Protein AF-A0A2U1M1W6-F1 (afdb_monomer)

pLDDT: mean 77.55, std 16.96, range [39.06, 95.88]

Radius of gyration: 33.34 Å; Cα contacts (8 Å, |Δi|>4): 14; chains: 1; bounding box: 77×74×39 Å

InterPro domains:
  IPR040398 CCR4-NOT transcription complex subunit 1 [PTHR13162] (36-93)

Solvent-accessible surface area (backbone atoms only — not comparable to full-atom values): 6660 Å² total; per-residue (Å²): 140,81,91,77,86,83,79,63,70,63,60,57,52,55,63,71,65,54,76,80,76,74,72,72,71,69,77,84,70,69,71,75,78,73,69,62,89,73,41,75,66,76,79,53,81,76,89,78,88,72,65,60,67,59,55,31,50,75,67,74,41,43,69,61,54,53,50,42,71,74,66,62,68,80,93,60,64,58,68,64,54,50,51,60,74,66,58,66,54,76,71,55,29,65,73,69,75,104

Structure (mmCIF, N/CA/C/O backbone):
data_AF-A0A2U1M1W6-F1
#
_entry.id   AF-A0A2U1M1W6-F1
#
loop_
_atom_site.group_PDB
_atom_site.id
_atom_site.type_symbol
_atom_site.label_atom_id
_atom_site.label_alt_id
_atom_site.label_comp_id
_atom_site.label_asym_id
_atom_site.label_entity_id
_atom_site.label_seq_id
_atom_site.pdbx_PDB_ins_code
_atom_site.Cartn_x
_atom_site.Cartn_y
_atom_site.Cartn_z
_atom_site.occupancy
_atom_site.B_iso_or_equiv
_atom_site.auth_seq_id
_atom_site.auth_comp_id
_atom_site.auth_asym_id
_atom_site.auth_atom_id
_atom_site.pdbx_PDB_model_num
ATOM 1 N N . MET A 1 1 ? 58.817 -59.683 17.625 1.00 40.78 1 MET A N 1
ATOM 2 C CA . MET A 1 1 ? 59.333 -59.598 16.237 1.00 40.78 1 MET A CA 1
ATOM 3 C C . MET A 1 1 ? 58.253 -60.165 15.328 1.00 40.78 1 MET A C 1
ATOM 5 O O . MET A 1 1 ? 57.833 -61.272 15.591 1.00 40.78 1 MET A O 1
ATOM 9 N N . GLY A 1 2 ? 57.685 -59.541 14.309 1.00 51.47 2 GLY A N 1
ATOM 10 C CA . GLY A 1 2 ? 57.800 -58.225 13.700 1.00 51.47 2 GLY A CA 1
ATOM 11 C C . GLY A 1 2 ? 56.876 -58.289 12.479 1.00 51.47 2 GLY A C 1
ATOM 12 O O . GLY A 1 2 ? 57.202 -58.979 11.518 1.00 51.47 2 GLY A O 1
ATOM 13 N N . VAL A 1 3 ? 55.705 -57.651 12.531 1.00 46.91 3 VAL A N 1
ATOM 14 C CA . VAL A 1 3 ? 54.780 -57.598 11.388 1.00 46.91 3 VAL A CA 1
ATOM 15 C C . VAL A 1 3 ? 55.155 -56.392 10.534 1.00 46.91 3 VAL A C 1
ATOM 17 O O . VAL A 1 3 ? 54.888 -55.246 10.882 1.00 46.91 3 VAL A O 1
ATOM 20 N N . ARG A 1 4 ? 55.885 -56.655 9.446 1.00 51.84 4 ARG A N 1
ATOM 21 C CA . ARG A 1 4 ? 56.317 -55.637 8.487 1.00 51.84 4 ARG A CA 1
ATOM 22 C C . ARG A 1 4 ? 55.190 -55.317 7.502 1.00 51.84 4 ARG A C 1
ATOM 24 O O . ARG A 1 4 ? 54.627 -56.208 6.877 1.00 51.84 4 ARG A O 1
ATOM 31 N N . LEU A 1 5 ? 54.917 -54.015 7.416 1.00 57.84 5 LEU A N 1
ATOM 32 C CA . LEU A 1 5 ? 54.264 -53.234 6.363 1.00 57.84 5 LEU A CA 1
ATOM 33 C C . LEU A 1 5 ? 53.999 -53.969 5.037 1.00 57.84 5 LEU A C 1
ATOM 35 O O . LEU A 1 5 ? 54.928 -54.231 4.278 1.00 57.84 5 LEU A O 1
ATOM 39 N N . VAL A 1 6 ? 52.721 -54.133 4.681 1.00 56.44 6 VAL A N 1
ATOM 40 C CA . VAL A 1 6 ? 52.308 -54.328 3.273 1.00 56.44 6 VAL A CA 1
ATOM 41 C C . VAL A 1 6 ? 50.965 -53.670 2.918 1.00 56.44 6 VAL A C 1
ATOM 43 O O . VAL A 1 6 ? 50.360 -54.000 1.905 1.00 56.44 6 VAL A O 1
ATOM 46 N N . LYS A 1 7 ? 50.479 -52.701 3.708 1.00 56.38 7 LYS A N 1
ATOM 47 C CA . LYS A 1 7 ? 49.130 -52.124 3.512 1.00 56.38 7 LYS A CA 1
ATOM 48 C C . LYS A 1 7 ? 49.090 -50.622 3.201 1.00 56.38 7 LYS A C 1
ATOM 50 O O . LYS A 1 7 ? 48.047 -50.010 3.368 1.00 56.38 7 LYS A O 1
ATOM 55 N N . GLN A 1 8 ? 50.191 -50.023 2.739 1.00 54.12 8 GLN A N 1
ATOM 56 C CA . GLN A 1 8 ? 50.196 -48.598 2.359 1.00 54.12 8 GLN A CA 1
ATOM 57 C C . GLN A 1 8 ? 50.287 -48.350 0.845 1.00 54.12 8 GLN A C 1
ATOM 59 O O . GLN A 1 8 ? 49.906 -47.284 0.377 1.00 54.12 8 GLN A O 1
ATOM 64 N N . ARG A 1 9 ? 50.727 -49.338 0.051 1.00 55.12 9 ARG A N 1
ATOM 65 C CA . ARG A 1 9 ? 50.914 -49.155 -1.398 1.00 55.12 9 ARG A CA 1
ATOM 66 C C . ARG A 1 9 ? 49.589 -49.057 -2.165 1.00 55.12 9 ARG A C 1
ATOM 68 O O . ARG A 1 9 ? 49.489 -48.269 -3.091 1.00 55.12 9 ARG A O 1
ATOM 75 N N . THR A 1 10 ? 48.559 -49.790 -1.746 1.00 60.44 10 THR A N 1
ATOM 76 C CA . THR A 1 10 ? 47.249 -49.778 -2.421 1.00 60.44 10 THR A CA 1
ATOM 77 C C . THR A 1 10 ? 46.429 -48.527 -2.097 1.00 60.44 10 THR A C 1
ATOM 79 O O . THR A 1 10 ? 45.704 -48.042 -2.951 1.00 60.44 10 THR A O 1
ATOM 82 N N . PHE A 1 11 ? 46.559 -47.961 -0.891 1.00 60.62 11 PHE A N 1
ATOM 83 C CA . PHE A 1 11 ? 45.791 -46.767 -0.507 1.00 60.62 11 PHE A CA 1
ATOM 84 C C . PHE A 1 11 ? 46.197 -45.526 -1.314 1.00 60.62 11 PHE A C 1
ATOM 86 O O . PHE A 1 11 ? 45.332 -44.751 -1.706 1.00 60.62 11 PHE A O 1
ATOM 93 N N . GLN A 1 12 ? 47.490 -45.365 -1.614 1.00 56.78 12 GLN A N 1
ATOM 94 C CA . GLN A 1 12 ? 47.962 -44.242 -2.427 1.00 56.78 12 GLN A CA 1
ATOM 95 C C . GLN A 1 12 ? 47.585 -44.390 -3.912 1.00 56.78 12 GLN A C 1
ATOM 97 O O . GLN A 1 12 ? 47.296 -43.394 -4.567 1.00 56.78 12 GLN A O 1
ATOM 102 N N . GLU A 1 13 ? 47.520 -45.624 -4.425 1.00 66.31 13 GLU A N 1
ATOM 103 C CA . GLU A 1 13 ? 47.006 -45.921 -5.772 1.00 66.31 13 GLU A CA 1
ATOM 104 C C . GLU A 1 13 ? 45.514 -45.584 -5.912 1.00 66.31 13 GLU A C 1
ATOM 106 O O . GLU A 1 13 ? 45.104 -45.032 -6.928 1.00 66.31 13 GLU A O 1
ATOM 111 N N . VAL A 1 14 ? 44.706 -45.837 -4.875 1.00 65.69 14 VAL A N 1
ATOM 112 C CA . VAL A 1 14 ? 43.272 -45.493 -4.871 1.00 65.69 14 VAL A CA 1
ATOM 113 C C . VAL A 1 14 ? 43.056 -43.977 -4.894 1.00 65.69 14 VAL A C 1
ATOM 115 O O . VAL A 1 14 ? 42.155 -43.508 -5.582 1.00 65.69 14 VAL A O 1
ATOM 118 N N . ILE A 1 15 ? 43.902 -43.199 -4.209 1.00 64.94 15 ILE A N 1
ATOM 119 C CA . ILE A 1 15 ? 43.843 -41.727 -4.259 1.00 64.94 15 ILE A CA 1
ATOM 120 C C . ILE A 1 15 ? 44.196 -41.208 -5.663 1.00 64.94 15 ILE A C 1
ATOM 122 O O . ILE A 1 15 ? 43.574 -40.259 -6.131 1.00 64.94 15 ILE A O 1
ATOM 126 N N . ASN A 1 16 ? 45.134 -41.853 -6.363 1.00 61.78 16 ASN A N 1
ATOM 127 C CA . ASN A 1 16 ? 45.532 -41.472 -7.725 1.00 61.78 16 ASN A CA 1
ATOM 128 C C . ASN A 1 16 ? 44.496 -41.843 -8.802 1.00 61.78 16 ASN A C 1
ATOM 130 O O . ASN A 1 16 ? 44.586 -41.346 -9.922 1.00 61.78 16 ASN A O 1
ATOM 134 N N . LEU A 1 17 ? 43.533 -42.713 -8.479 1.00 59.50 17 LEU A N 1
ATOM 135 C CA . LEU A 1 17 ? 42.429 -43.094 -9.364 1.00 59.50 17 LEU A CA 1
ATOM 136 C C . LEU A 1 17 ? 41.180 -42.230 -9.182 1.00 59.50 17 LEU A C 1
ATOM 138 O O . LEU A 1 17 ? 40.211 -42.447 -9.903 1.00 59.50 17 LEU A O 1
ATOM 142 N N . ILE A 1 18 ? 41.181 -41.262 -8.258 1.00 61.06 18 ILE A N 1
ATOM 143 C CA . ILE A 1 18 ? 40.125 -40.250 -8.205 1.00 61.06 18 ILE A CA 1
ATOM 144 C C . ILE A 1 18 ? 40.366 -39.328 -9.404 1.00 61.06 18 ILE A C 1
ATOM 146 O O . ILE A 1 18 ? 41.364 -38.600 -9.406 1.00 61.06 18 ILE A O 1
ATOM 150 N N . PRO A 1 19 ? 39.506 -39.350 -10.440 1.00 52.78 19 PRO A N 1
ATOM 151 C CA . PRO A 1 19 ? 39.604 -38.384 -11.514 1.00 52.78 19 PRO A CA 1
ATOM 152 C C . PRO A 1 19 ? 39.455 -37.018 -10.856 1.00 52.78 19 PRO A C 1
ATOM 154 O O . PRO A 1 19 ? 38.452 -36.741 -10.200 1.00 52.78 19 PRO A O 1
ATOM 157 N N . SER A 1 20 ? 40.482 -36.179 -10.970 1.00 46.56 20 SER A N 1
ATOM 158 C CA . SER A 1 20 ? 40.332 -34.765 -10.675 1.00 46.56 20 SER A CA 1
ATOM 159 C C . SER A 1 20 ? 39.411 -34.239 -11.764 1.00 46.56 20 SER A C 1
ATOM 161 O O . SER A 1 20 ? 39.869 -33.857 -12.841 1.00 46.56 20 SER A O 1
ATOM 163 N N . GLU A 1 21 ? 38.104 -34.320 -11.515 1.00 52.88 21 GLU A N 1
ATOM 164 C CA . GLU A 1 21 ? 37.103 -33.543 -12.220 1.00 52.88 21 GLU A CA 1
ATOM 165 C C . GLU A 1 21 ? 37.484 -32.089 -11.969 1.00 52.88 21 GLU A C 1
ATOM 167 O O . GLU A 1 21 ? 37.040 -31.424 -11.037 1.00 52.88 21 GLU A O 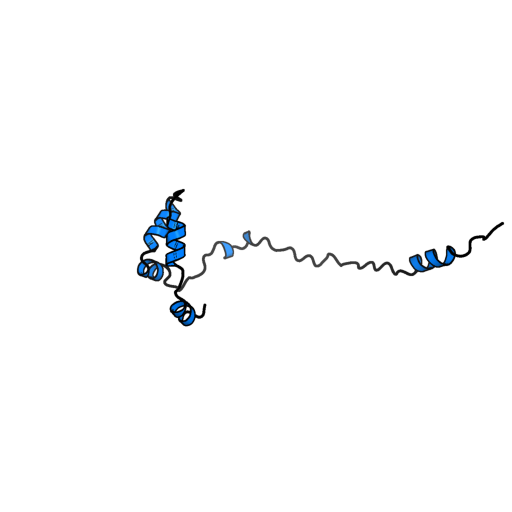1
ATOM 172 N N . LYS A 1 22 ? 38.388 -31.590 -12.812 1.00 47.62 22 LYS A N 1
ATOM 173 C CA . LYS A 1 22 ? 38.363 -30.200 -13.201 1.00 47.62 22 LYS A CA 1
ATOM 174 C C . LYS A 1 22 ? 37.077 -30.048 -13.983 1.00 47.62 22 LYS A C 1
ATOM 176 O O . LYS A 1 22 ? 37.064 -30.065 -15.209 1.00 47.62 22 LYS A O 1
ATOM 181 N N . GLU A 1 23 ? 35.990 -29.945 -13.232 1.00 48.44 23 GLU A N 1
ATOM 182 C CA . GLU A 1 23 ? 34.854 -29.164 -13.643 1.00 48.44 23 GLU A CA 1
ATOM 183 C C . GLU A 1 23 ? 35.422 -27.759 -13.849 1.00 48.44 23 GLU A C 1
ATOM 185 O O . GLU A 1 23 ? 35.524 -26.934 -12.941 1.00 48.44 23 GLU A O 1
ATOM 190 N N . GLU A 1 24 ? 35.934 -27.524 -15.054 1.00 52.72 24 GLU A N 1
ATOM 191 C CA . GLU A 1 24 ? 36.076 -26.190 -15.586 1.00 52.72 24 GLU A CA 1
ATOM 192 C C . GLU A 1 24 ? 34.638 -25.692 -15.728 1.00 52.72 24 GLU A C 1
ATOM 194 O O . GLU A 1 24 ? 34.016 -25.775 -16.785 1.00 52.72 24 GLU A O 1
ATOM 199 N N . CYS A 1 25 ? 34.069 -25.261 -14.599 1.00 39.06 25 CYS A N 1
ATOM 200 C CA . CYS A 1 25 ? 32.923 -24.383 -14.562 1.00 39.06 25 CYS A CA 1
ATOM 201 C C . CYS A 1 25 ? 33.345 -23.201 -15.426 1.00 39.06 25 CYS A C 1
ATOM 203 O O . CYS A 1 25 ? 34.110 -22.343 -14.983 1.00 39.06 25 CYS A O 1
ATOM 205 N N . SER A 1 26 ? 32.938 -23.220 -16.695 1.00 44.19 26 SER A N 1
ATOM 206 C CA . SER A 1 26 ? 33.145 -22.112 -17.604 1.00 44.19 26 SER A CA 1
ATOM 207 C C . SER A 1 26 ? 32.523 -20.894 -16.935 1.00 44.19 26 SER A C 1
ATOM 209 O O . SER A 1 26 ? 31.307 -20.704 -16.936 1.00 44.19 26 SER A O 1
ATOM 211 N N . ALA A 1 27 ? 33.366 -20.065 -16.326 1.00 53.12 27 ALA A N 1
ATOM 212 C CA . ALA A 1 27 ? 32.974 -18.827 -15.669 1.00 53.12 27 ALA A CA 1
ATOM 213 C C . ALA A 1 27 ? 32.528 -17.757 -16.689 1.00 53.12 27 ALA A C 1
ATOM 215 O O . ALA A 1 27 ? 32.496 -16.572 -16.377 1.00 53.12 27 ALA A O 1
ATOM 216 N N . ALA A 1 28 ? 32.192 -18.160 -17.919 1.00 52.47 28 ALA A N 1
ATOM 217 C CA . ALA A 1 28 ? 31.742 -17.296 -19.000 1.00 52.47 28 ALA A CA 1
ATOM 218 C C . ALA A 1 28 ? 30.221 -17.067 -19.009 1.00 52.47 28 ALA A C 1
ATOM 220 O O . ALA A 1 28 ? 29.739 -16.311 -19.842 1.00 52.47 28 ALA A O 1
ATOM 221 N N . ASN A 1 29 ? 29.466 -17.668 -18.082 1.00 56.78 29 ASN A N 1
ATOM 222 C CA . ASN A 1 29 ? 28.032 -17.403 -17.917 1.00 56.78 29 ASN A CA 1
ATOM 223 C C . ASN A 1 29 ? 27.677 -16.852 -16.530 1.00 56.78 29 ASN A C 1
ATOM 225 O O . ASN A 1 29 ? 26.581 -17.075 -16.015 1.00 56.78 29 ASN A O 1
ATOM 229 N N . LEU A 1 30 ? 28.574 -16.055 -15.942 1.00 54.84 30 LEU A N 1
ATOM 230 C CA . LEU A 1 30 ? 28.115 -15.010 -15.034 1.00 54.84 30 LEU A CA 1
ATOM 231 C C . LEU A 1 30 ? 27.316 -14.016 -15.879 1.00 54.84 30 LEU A C 1
ATOM 233 O O . LEU A 1 30 ? 27.868 -13.066 -16.428 1.00 54.84 30 LEU A O 1
ATOM 237 N N . VAL A 1 31 ? 26.011 -14.265 -16.012 1.00 64.12 31 VAL A N 1
ATOM 238 C CA . VAL A 1 31 ? 25.046 -13.218 -16.337 1.00 64.12 31 VAL A CA 1
ATOM 239 C C . VAL A 1 31 ? 25.340 -12.104 -15.342 1.00 64.12 31 VAL A C 1
ATOM 241 O O . VAL A 1 31 ? 25.069 -12.260 -14.151 1.00 64.12 31 VAL A O 1
ATOM 244 N N . GLN A 1 32 ? 25.993 -11.030 -15.793 1.00 69.00 32 GLN A N 1
ATOM 245 C CA . GLN A 1 32 ? 26.121 -9.828 -14.985 1.00 69.00 32 GLN A CA 1
ATOM 246 C C . GLN A 1 32 ? 24.699 -9.471 -14.569 1.00 69.00 32 GLN A C 1
ATOM 248 O O . GLN A 1 32 ? 23.862 -9.201 -15.431 1.00 69.00 32 GLN A O 1
ATOM 253 N N . VAL A 1 33 ? 24.402 -9.564 -13.271 1.00 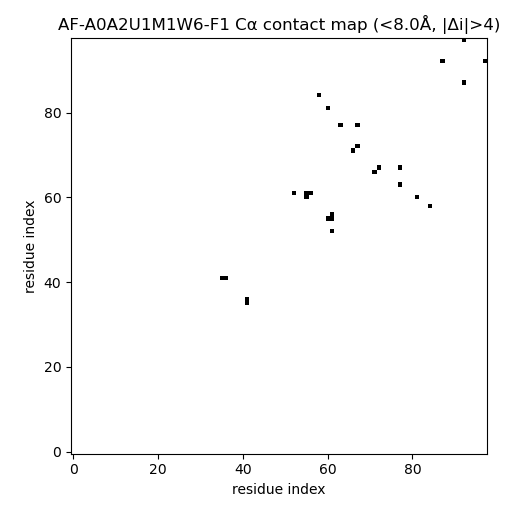68.38 33 VAL A N 1
ATOM 254 C CA . VAL A 1 33 ? 23.111 -9.131 -12.741 1.00 68.38 33 VAL A CA 1
ATOM 255 C C . VAL A 1 33 ? 22.997 -7.659 -13.128 1.00 68.38 33 VAL A C 1
ATOM 257 O O . VAL A 1 33 ? 23.855 -6.878 -12.709 1.00 68.38 33 VAL A O 1
ATOM 260 N N . PRO A 1 34 ? 22.037 -7.279 -13.989 1.00 73.75 34 PRO A N 1
ATOM 261 C CA . PRO A 1 34 ? 21.933 -5.901 -14.427 1.00 73.75 34 PRO A CA 1
ATOM 262 C C . PRO A 1 34 ? 21.676 -5.031 -13.200 1.00 73.75 34 PRO A C 1
ATOM 264 O O . PRO A 1 34 ? 20.873 -5.390 -12.336 1.00 73.75 34 PRO A O 1
ATOM 267 N N . GLU A 1 35 ? 22.373 -3.901 -13.117 1.00 83.81 35 GLU A N 1
ATOM 268 C CA . GLU A 1 35 ? 22.096 -2.881 -12.113 1.00 83.81 35 GLU A CA 1
ATOM 269 C C . GLU A 1 35 ? 20.710 -2.315 -12.419 1.00 83.81 35 GLU A C 1
ATOM 271 O O . GLU A 1 35 ? 20.538 -1.465 -13.293 1.00 83.81 35 GLU A O 1
ATOM 276 N N . ILE A 1 36 ? 19.703 -2.892 -11.762 1.00 85.44 36 ILE A N 1
ATOM 277 C CA . ILE A 1 36 ? 18.295 -2.617 -12.035 1.00 85.44 36 ILE A CA 1
ATOM 278 C C . ILE A 1 36 ? 18.014 -1.118 -11.937 1.00 85.44 36 ILE A C 1
ATOM 280 O O . ILE A 1 36 ? 17.346 -0.588 -12.815 1.00 85.44 36 ILE A O 1
ATOM 284 N N . ASP A 1 37 ? 18.617 -0.426 -10.967 1.00 82.06 37 ASP A N 1
ATOM 285 C CA . ASP A 1 37 ? 18.431 1.004 -10.691 1.00 82.06 37 ASP A CA 1
ATOM 286 C C . ASP A 1 37 ? 18.786 1.924 -11.876 1.00 82.06 37 ASP A C 1
ATOM 288 O O . ASP A 1 37 ? 18.340 3.071 -11.921 1.00 82.06 37 ASP A O 1
ATOM 292 N N . LEU A 1 38 ? 19.543 1.427 -12.865 1.00 86.00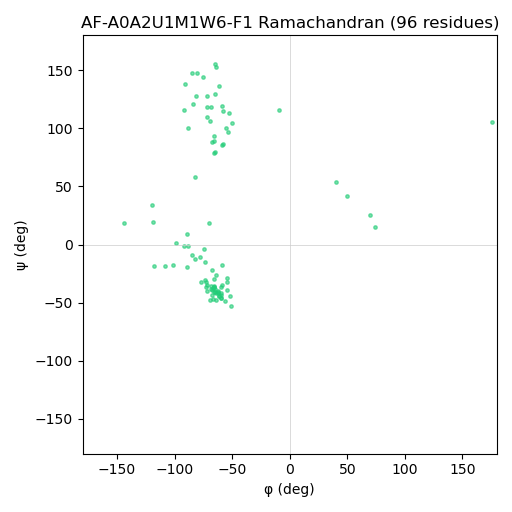 38 LEU A N 1
ATOM 293 C CA . LEU A 1 38 ? 19.897 2.160 -14.087 1.00 86.00 38 LEU A CA 1
ATOM 294 C C . LEU A 1 38 ? 18.834 2.071 -15.191 1.00 86.00 38 LEU A C 1
ATOM 296 O O . LEU A 1 38 ? 18.928 2.771 -16.203 1.00 86.00 38 LEU A O 1
ATOM 300 N N . LEU A 1 39 ? 17.819 1.221 -15.033 1.00 86.12 39 LEU A N 1
ATOM 301 C CA . LEU A 1 39 ? 16.713 1.129 -15.977 1.00 86.12 39 LEU A CA 1
ATOM 302 C C . LEU A 1 39 ? 15.835 2.378 -15.850 1.00 86.12 39 LEU A C 1
ATOM 304 O O . LEU A 1 39 ? 15.205 2.616 -14.820 1.00 86.12 39 LEU A O 1
ATOM 308 N N . ALA A 1 40 ? 15.729 3.152 -16.934 1.00 82.38 40 ALA A N 1
ATOM 309 C CA . ALA A 1 40 ? 14.907 4.365 -16.980 1.00 82.38 40 ALA A CA 1
ATOM 310 C C . ALA A 1 40 ? 13.440 4.112 -16.570 1.00 82.38 40 ALA A C 1
ATOM 312 O O . ALA A 1 40 ? 12.785 4.990 -16.005 1.00 82.38 40 ALA A O 1
ATOM 313 N N . GLU A 1 41 ? 12.947 2.893 -16.800 1.00 87.31 41 GLU A N 1
ATOM 314 C CA . GLU A 1 41 ? 11.600 2.446 -16.444 1.00 87.31 41 GLU A CA 1
ATOM 315 C C . GLU A 1 41 ? 11.338 2.423 -14.930 1.00 87.31 41 GLU A C 1
ATOM 317 O O . GLU A 1 41 ? 10.198 2.623 -14.524 1.00 87.31 41 GLU A O 1
ATOM 322 N N . ILE A 1 42 ? 12.357 2.267 -14.074 1.00 87.56 42 ILE A N 1
ATOM 323 C CA . ILE A 1 42 ? 12.163 2.201 -12.610 1.00 87.56 42 ILE A CA 1
ATOM 324 C C . ILE A 1 42 ? 11.655 3.521 -12.031 1.00 87.56 42 ILE A C 1
ATOM 326 O O . ILE A 1 42 ? 10.914 3.538 -11.050 1.00 87.56 42 ILE A O 1
ATOM 330 N N . SER A 1 43 ? 12.008 4.639 -12.662 1.00 88.19 43 SER A N 1
ATOM 331 C CA . SER A 1 43 ? 11.523 5.960 -12.260 1.00 88.19 43 SER A CA 1
ATOM 332 C C . SER A 1 43 ? 10.088 6.254 -12.724 1.00 88.19 43 SER A C 1
ATOM 334 O O . SER A 1 43 ? 9.490 7.240 -12.291 1.00 88.19 43 SER A O 1
ATOM 336 N N . GLN A 1 44 ? 9.521 5.415 -13.598 1.00 91.44 44 GLN A N 1
ATOM 337 C CA . GLN A 1 44 ? 8.183 5.604 -14.148 1.00 91.44 44 GLN A CA 1
ATOM 338 C C . GLN A 1 44 ? 7.141 4.873 -13.297 1.00 91.44 44 GLN A C 1
ATOM 340 O O . GLN A 1 44 ? 7.097 3.646 -13.236 1.00 91.44 44 GLN A O 1
ATOM 345 N N . SER A 1 45 ? 6.241 5.636 -12.672 1.00 89.25 45 SER A N 1
ATOM 346 C CA . SER A 1 45 ? 5.105 5.061 -11.950 1.00 89.25 45 SER A CA 1
ATOM 347 C C . SER A 1 45 ? 4.154 4.340 -12.919 1.00 89.25 45 SER A C 1
ATOM 349 O O . SER A 1 45 ? 3.713 4.949 -13.900 1.00 89.25 45 SER A O 1
ATOM 351 N N . PRO A 1 46 ? 3.764 3.081 -12.652 1.00 90.81 46 PRO A N 1
ATOM 352 C CA . PRO A 1 46 ? 2.803 2.372 -13.486 1.00 90.81 46 PRO A CA 1
ATOM 353 C C . PRO A 1 46 ? 1.431 3.055 -13.452 1.00 90.81 46 PRO A C 1
ATOM 355 O O . PRO A 1 46 ? 1.042 3.687 -12.465 1.00 90.81 46 PRO A O 1
ATOM 358 N N . ARG A 1 47 ? 0.651 2.893 -14.527 1.00 90.50 47 ARG A N 1
ATOM 359 C CA . ARG A 1 47 ? -0.726 3.400 -14.578 1.00 90.50 47 ARG A CA 1
ATOM 360 C C . ARG A 1 47 ? -1.604 2.597 -13.618 1.00 90.50 47 ARG A C 1
ATOM 362 O O . ARG A 1 47 ? -1.972 1.462 -13.904 1.00 90.50 47 ARG A O 1
ATOM 369 N N . ASN A 1 48 ? -1.967 3.207 -12.496 1.00 86.62 48 ASN A N 1
ATOM 370 C CA . ASN A 1 48 ? -2.909 2.628 -11.549 1.00 86.62 48 ASN A CA 1
ATOM 371 C C . ASN A 1 48 ? -4.352 2.923 -11.999 1.00 86.62 48 ASN A C 1
ATOM 373 O O . ASN A 1 48 ? -4.722 4.083 -12.161 1.00 86.62 48 ASN A O 1
ATOM 377 N N . LEU A 1 49 ? -5.149 1.877 -12.231 1.00 84.56 49 LEU A N 1
ATOM 378 C CA . LEU A 1 49 ? -6.569 1.981 -12.608 1.00 84.56 49 LEU A CA 1
AT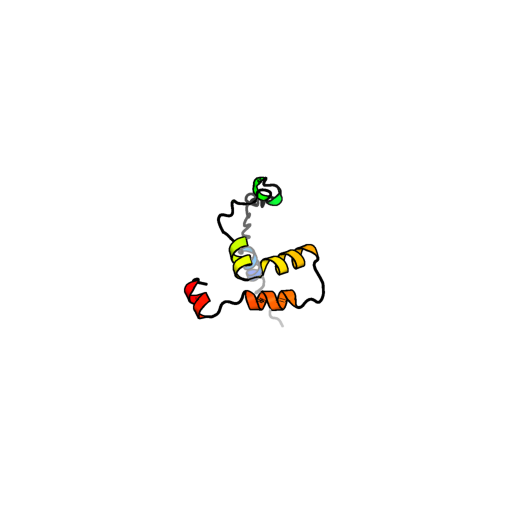OM 379 C C . LEU A 1 49 ? -7.521 1.780 -11.414 1.00 84.56 49 LEU A C 1
ATOM 381 O O . LEU A 1 49 ? -8.734 1.767 -11.593 1.00 84.56 49 LEU A O 1
ATOM 385 N N . SER A 1 50 ? -6.985 1.575 -10.210 1.00 87.31 50 SER A N 1
ATOM 386 C CA . SER A 1 50 ? -7.755 1.297 -8.999 1.00 87.31 50 SER A CA 1
ATOM 387 C C . SER A 1 50 ? -8.102 2.585 -8.254 1.00 87.31 50 SER A C 1
ATOM 389 O O . SER A 1 50 ? -7.265 3.469 -8.066 1.00 87.31 50 SER A O 1
ATOM 391 N N . GLU A 1 51 ? -9.333 2.674 -7.752 1.00 88.81 51 GLU A N 1
ATOM 392 C CA . GLU A 1 51 ? -9.809 3.802 -6.946 1.00 88.81 51 GLU A CA 1
ATOM 393 C C . GLU A 1 51 ? -9.395 3.668 -5.470 1.00 88.81 51 GLU A C 1
ATOM 395 O O . GLU A 1 51 ? -10.216 3.647 -4.550 1.00 88.81 51 GLU A O 1
ATOM 400 N N . VAL A 1 52 ? -8.086 3.581 -5.224 1.00 88.75 52 VAL A N 1
ATOM 401 C CA . VAL A 1 52 ? -7.530 3.391 -3.873 1.00 88.75 52 VAL A CA 1
ATOM 402 C C . VAL A 1 52 ? -7.929 4.538 -2.937 1.00 88.75 52 VAL A C 1
ATOM 404 O O . VAL A 1 52 ? -8.314 4.311 -1.792 1.00 88.75 52 VAL A O 1
ATOM 407 N N . ASP A 1 53 ? -7.890 5.779 -3.427 1.00 90.38 53 ASP A N 1
ATOM 408 C CA . ASP A 1 53 ? -8.276 6.958 -2.647 1.00 90.38 53 ASP A CA 1
ATOM 409 C C . ASP A 1 53 ? -9.745 6.912 -2.201 1.00 90.38 53 ASP A C 1
ATOM 411 O O . ASP A 1 53 ? -10.047 7.171 -1.033 1.00 90.38 53 ASP A O 1
ATOM 415 N N . ALA A 1 54 ? -10.652 6.526 -3.103 1.00 91.81 54 ALA A N 1
ATOM 416 C CA . ALA A 1 54 ? -12.073 6.409 -2.796 1.00 91.81 54 ALA A CA 1
ATOM 417 C C . ALA A 1 54 ? -12.327 5.317 -1.747 1.00 91.81 54 ALA A C 1
ATOM 419 O O . ALA A 1 54 ? -13.064 5.549 -0.789 1.00 91.81 54 ALA A O 1
ATOM 420 N N . ALA A 1 55 ? -11.651 4.169 -1.855 1.00 89.94 55 ALA A N 1
ATOM 421 C CA . ALA A 1 55 ? -11.751 3.089 -0.875 1.00 89.94 55 ALA A CA 1
ATOM 422 C C . ALA A 1 55 ? -11.268 3.515 0.528 1.00 89.94 55 ALA A C 1
ATOM 424 O O . ALA A 1 55 ? -11.923 3.226 1.534 1.00 89.94 55 ALA A O 1
ATOM 425 N N . LEU A 1 56 ? -10.156 4.258 0.615 1.00 92.56 56 LEU A N 1
ATOM 426 C CA . LEU A 1 56 ? -9.637 4.783 1.886 1.00 92.56 56 LEU A CA 1
ATOM 427 C C . LEU A 1 56 ? -10.551 5.857 2.494 1.00 92.56 56 LEU A C 1
ATOM 429 O O . LEU A 1 56 ? -10.688 5.941 3.721 1.00 92.56 56 LEU A O 1
ATOM 433 N N . LYS A 1 57 ? -11.186 6.682 1.654 1.00 92.88 57 LYS A N 1
ATOM 434 C CA . LYS A 1 57 ? -12.196 7.659 2.084 1.00 92.88 57 LYS A CA 1
ATOM 435 C C . LYS A 1 57 ? -13.462 6.970 2.587 1.00 92.88 57 LYS A C 1
ATOM 437 O O . LYS A 1 57 ? -13.945 7.332 3.656 1.00 92.88 57 LYS A O 1
ATOM 442 N N . ALA A 1 58 ? -13.939 5.935 1.893 1.00 90.31 58 ALA A N 1
ATOM 443 C CA . ALA A 1 58 ? -15.098 5.143 2.304 1.00 90.31 58 ALA A CA 1
ATOM 444 C C . ALA A 1 58 ? -14.901 4.495 3.685 1.00 90.31 58 ALA A C 1
ATOM 446 O O . ALA A 1 58 ? -15.838 4.428 4.475 1.00 90.31 58 ALA A O 1
ATOM 447 N N . LYS A 1 59 ? -13.669 4.084 4.018 1.00 89.88 59 LYS A N 1
ATOM 448 C CA . LYS A 1 59 ? -13.320 3.550 5.347 1.00 89.88 59 LYS A CA 1
ATOM 449 C C . LYS A 1 59 ? -12.879 4.614 6.367 1.00 89.88 59 LYS A C 1
ATOM 451 O O . LYS A 1 59 ? -12.395 4.264 7.445 1.00 89.88 59 LYS A O 1
ATOM 456 N N . GLN A 1 60 ? -13.018 5.904 6.042 1.00 91.19 60 GLN A N 1
ATOM 457 C CA . GLN A 1 60 ? -12.651 7.034 6.907 1.00 91.19 60 GLN A CA 1
ATOM 458 C C . GLN A 1 60 ? -11.225 6.921 7.483 1.00 91.19 60 GLN A C 1
ATOM 460 O O . GLN A 1 60 ? -10.992 7.154 8.671 1.00 91.19 60 GLN A O 1
ATOM 465 N N . MET A 1 61 ? -10.266 6.500 6.653 1.00 94.25 61 MET A N 1
ATOM 466 C CA . MET A 1 61 ? -8.864 6.31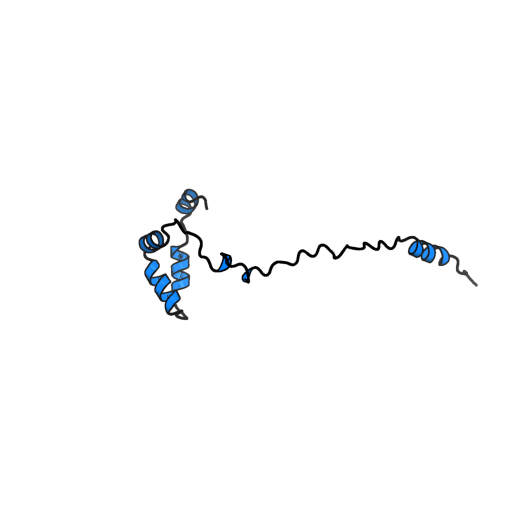6 7.062 1.00 94.25 61 MET A CA 1
ATOM 467 C C . MET A 1 61 ? -7.881 7.225 6.320 1.00 94.25 61 MET A C 1
ATOM 469 O O . MET A 1 61 ? -6.790 7.461 6.831 1.00 94.25 61 MET A O 1
ATOM 473 N N . LYS A 1 62 ? -8.273 7.790 5.168 1.00 94.50 62 LYS A N 1
ATOM 474 C CA . LYS A 1 62 ? -7.406 8.619 4.313 1.00 94.50 62 LYS A CA 1
ATOM 475 C C . LYS A 1 62 ? -6.688 9.738 5.077 1.00 94.50 62 LYS A C 1
ATOM 477 O O . LYS A 1 62 ? -5.467 9.800 5.043 1.00 94.50 62 LYS A O 1
ATOM 482 N N . THR A 1 63 ? -7.429 10.566 5.814 1.00 93.94 63 THR A N 1
ATOM 483 C CA . THR A 1 63 ? -6.858 11.697 6.565 1.00 93.94 63 THR A CA 1
ATOM 484 C C . THR A 1 63 ? -5.835 11.246 7.603 1.00 93.94 63 THR A C 1
ATOM 486 O O . THR A 1 63 ? -4.768 11.836 7.702 1.00 93.94 63 THR A O 1
ATOM 489 N N . GLY A 1 64 ? -6.125 10.177 8.351 1.00 92.69 64 GLY A N 1
ATOM 490 C CA . GLY A 1 64 ? -5.190 9.664 9.353 1.00 92.69 64 GLY A CA 1
ATOM 491 C C . GLY A 1 64 ? -3.896 9.141 8.724 1.00 92.69 64 GLY A C 1
ATOM 492 O O . GLY A 1 64 ? -2.816 9.428 9.231 1.00 92.69 64 GLY A O 1
ATOM 493 N N . VAL A 1 65 ? -4.001 8.432 7.593 1.00 94.88 65 VAL A N 1
ATOM 494 C CA . VAL A 1 65 ? -2.836 7.946 6.835 1.00 94.88 65 VAL A CA 1
ATOM 495 C C . VAL A 1 65 ? -2.010 9.113 6.296 1.00 94.88 65 VAL A C 1
ATOM 497 O O . VAL A 1 65 ? -0.798 9.129 6.491 1.00 94.88 65 VAL A O 1
ATOM 500 N N . ASP A 1 66 ? -2.648 10.107 5.674 1.00 95.00 66 ASP A N 1
ATOM 501 C CA . ASP A 1 66 ? -1.953 11.272 5.117 1.00 95.00 66 ASP A CA 1
ATOM 502 C C . ASP A 1 66 ? -1.185 12.043 6.196 1.00 95.00 66 ASP A C 1
ATOM 504 O O . ASP A 1 66 ? -0.015 12.376 6.011 1.00 95.00 66 ASP A O 1
ATOM 508 N N . GLU A 1 67 ? -1.815 12.299 7.343 1.00 95.12 67 GLU A N 1
ATOM 509 C CA . GLU A 1 67 ? -1.177 13.018 8.447 1.00 95.12 67 GLU A CA 1
ATOM 510 C C . GLU A 1 67 ? -0.040 12.214 9.082 1.00 95.12 67 GLU A C 1
ATOM 512 O O . GLU A 1 67 ? 1.024 12.771 9.373 1.00 95.12 67 GLU A O 1
ATOM 517 N N . TYR A 1 68 ? -0.213 10.897 9.228 1.00 94.81 68 TYR A N 1
ATOM 518 C CA . TYR A 1 68 ? 0.846 10.020 9.717 1.00 94.81 68 TYR A CA 1
ATOM 519 C C . TYR A 1 68 ? 2.063 10.014 8.780 1.00 94.81 68 TYR A C 1
ATOM 521 O O . TYR A 1 68 ? 3.201 10.081 9.248 1.00 94.81 68 TYR A O 1
ATOM 529 N N . LEU A 1 69 ? 1.846 10.000 7.460 1.00 94.75 69 LEU A N 1
ATOM 530 C CA . LEU A 1 69 ? 2.924 10.052 6.468 1.00 94.75 69 LEU A CA 1
ATOM 531 C C . LEU A 1 69 ? 3.639 11.412 6.447 1.00 94.75 69 LEU A C 1
ATOM 533 O O . LEU A 1 69 ? 4.863 11.447 6.318 1.00 94.75 69 LEU A O 1
ATOM 537 N N . LYS A 1 70 ? 2.906 12.523 6.609 1.00 95.88 70 LYS A N 1
ATOM 538 C CA . LYS A 1 70 ? 3.482 13.881 6.639 1.00 95.88 70 LYS A CA 1
ATOM 539 C C . LYS A 1 70 ? 4.319 14.141 7.888 1.00 95.88 70 LYS A C 1
ATOM 541 O O . LYS A 1 70 ? 5.413 14.689 7.788 1.00 95.88 70 LYS A O 1
ATOM 546 N N . THR A 1 71 ? 3.791 13.793 9.060 1.00 94.69 71 THR A N 1
ATOM 547 C CA . THR A 1 71 ? 4.354 14.231 10.350 1.00 94.69 71 THR A CA 1
ATOM 548 C C . THR A 1 71 ? 5.188 13.159 11.048 1.00 94.69 71 THR A C 1
ATOM 550 O O . THR A 1 71 ? 5.980 13.490 11.926 1.00 94.69 71 THR A O 1
ATOM 553 N N . ARG A 1 72 ? 5.046 11.884 10.648 1.00 91.00 72 ARG A N 1
ATOM 554 C CA . ARG A 1 72 ? 5.676 10.704 11.274 1.00 91.00 72 ARG A CA 1
ATOM 555 C C . ARG A 1 72 ? 5.687 10.769 12.814 1.00 91.00 72 ARG A C 1
ATOM 557 O O . ARG A 1 72 ? 6.751 10.633 13.432 1.00 91.00 72 ARG A O 1
ATOM 564 N N . PRO A 1 73 ? 4.516 10.982 13.446 1.00 89.19 73 PRO A N 1
ATOM 565 C CA . PRO A 1 73 ? 4.433 11.251 14.870 1.00 89.19 73 PRO A CA 1
ATOM 566 C C . PRO A 1 73 ? 4.745 9.979 15.665 1.00 89.19 73 PRO A C 1
ATOM 568 O O . PRO A 1 73 ? 4.158 8.917 15.442 1.00 89.19 73 PRO A O 1
ATOM 571 N N . GLN A 1 74 ? 5.679 10.091 16.605 1.00 90.44 74 GLN A N 1
ATOM 572 C CA . GLN A 1 74 ? 6.089 8.986 17.470 1.00 90.44 74 GLN A CA 1
ATOM 573 C C . GLN A 1 74 ? 5.099 8.802 18.626 1.00 90.44 74 GLN A C 1
ATOM 575 O O . GLN A 1 74 ? 4.523 9.770 19.117 1.00 90.44 74 GLN A O 1
ATOM 580 N N . GLY A 1 75 ? 4.911 7.559 19.075 1.00 86.12 75 GLY A N 1
ATOM 581 C CA . GLY A 1 75 ? 4.085 7.252 20.251 1.00 86.12 75 GLY A CA 1
ATOM 582 C C . GLY A 1 75 ? 2.570 7.368 20.041 1.00 86.12 75 GLY A C 1
ATOM 583 O O . GLY A 1 75 ? 1.824 7.397 21.015 1.00 86.12 75 GLY A O 1
ATOM 584 N N . THR A 1 76 ? 2.097 7.429 18.793 1.00 90.69 76 THR A N 1
ATOM 585 C CA . THR A 1 76 ? 0.657 7.437 18.489 1.00 90.69 76 THR A CA 1
ATOM 586 C C . THR A 1 76 ? 0.093 6.016 18.419 1.00 90.69 76 THR A C 1
ATOM 588 O O . THR A 1 76 ? 0.769 5.087 17.976 1.00 90.69 76 THR A O 1
ATOM 591 N N . SER A 1 77 ? -1.176 5.835 18.800 1.00 93.50 77 SER A N 1
ATOM 592 C CA . SER A 1 77 ? -1.901 4.565 18.613 1.00 93.50 77 SER A CA 1
ATOM 593 C C . SER A 1 77 ? -2.310 4.312 17.159 1.00 93.50 77 SER A C 1
ATOM 595 O O . SER A 1 77 ? -2.830 3.244 16.844 1.00 93.50 77 SER A O 1
ATOM 597 N N . PHE A 1 78 ? -2.049 5.270 16.261 1.00 94.38 78 PHE A N 1
ATOM 598 C CA . PHE A 1 78 ? -2.551 5.278 14.891 1.00 94.38 78 PHE A CA 1
ATOM 599 C C . PHE A 1 78 ? -2.264 3.979 14.131 1.00 94.38 78 PHE A C 1
ATOM 601 O O . PHE A 1 78 ? -3.161 3.455 13.481 1.00 94.38 78 PHE A O 1
ATOM 608 N N . LEU A 1 79 ? -1.048 3.427 14.222 1.00 93.19 79 LEU A N 1
ATOM 609 C CA . LEU A 1 79 ? -0.708 2.180 13.525 1.00 93.19 79 LEU A CA 1
ATOM 610 C C . LEU A 1 79 ? -1.498 0.975 14.053 1.00 93.19 79 LEU A C 1
ATOM 612 O O . LEU A 1 79 ? -1.893 0.105 13.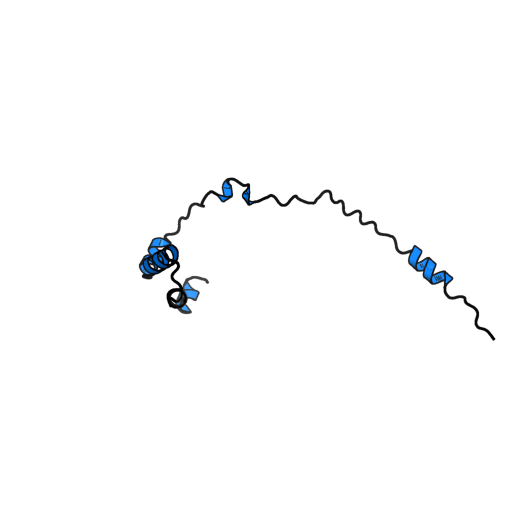275 1.00 93.19 79 LEU A O 1
ATOM 616 N N . THR A 1 80 ? -1.747 0.931 15.361 1.00 93.88 80 THR A N 1
ATOM 617 C CA . THR A 1 80 ? -2.567 -0.111 15.987 1.00 93.88 80 THR A CA 1
ATOM 618 C C . THR A 1 80 ? -4.013 0.006 15.519 1.00 93.88 80 THR A C 1
ATOM 620 O O . THR A 1 80 ? -4.594 -0.986 15.079 1.00 93.88 80 THR A O 1
ATOM 623 N N . ASP A 1 81 ? -4.566 1.218 15.532 1.00 92.69 81 ASP A N 1
ATOM 624 C CA . ASP A 1 81 ? -5.939 1.490 15.101 1.00 92.69 81 ASP A CA 1
ATOM 625 C C . ASP A 1 81 ? -6.118 1.228 13.595 1.00 92.69 81 ASP A C 1
ATOM 627 O O . ASP A 1 81 ? -7.104 0.623 13.169 1.00 92.69 81 ASP A O 1
ATOM 631 N N . LEU A 1 82 ? -5.131 1.613 12.777 1.00 93.25 82 LEU A N 1
ATOM 632 C CA . LEU A 1 82 ? -5.100 1.358 11.336 1.00 93.25 82 LEU A CA 1
ATOM 633 C C . LEU A 1 82 ? -5.085 -0.142 11.042 1.00 93.25 82 LEU A C 1
ATOM 635 O O . LEU A 1 82 ? -5.851 -0.598 10.195 1.00 93.25 82 LEU A O 1
ATOM 639 N N . LYS A 1 83 ? -4.268 -0.919 11.768 1.00 91.88 83 LYS A N 1
ATOM 640 C CA . LYS A 1 83 ? -4.254 -2.380 11.645 1.00 91.88 83 LYS A CA 1
ATOM 641 C C . LYS A 1 83 ? -5.645 -2.954 11.898 1.00 91.88 83 LYS A C 1
ATOM 643 O O . LYS A 1 83 ? -6.117 -3.731 11.078 1.00 91.88 83 LYS A O 1
ATOM 648 N N . GLN A 1 84 ? -6.317 -2.550 12.978 1.00 91.56 84 GLN A N 1
ATOM 649 C CA . GLN A 1 84 ? -7.660 -3.053 13.289 1.00 91.56 84 GLN A CA 1
ATOM 650 C C . GLN A 1 84 ? -8.682 -2.696 12.204 1.00 91.56 84 GLN A C 1
ATOM 652 O O . GLN A 1 84 ? -9.477 -3.544 11.815 1.00 91.56 84 GLN A O 1
ATOM 657 N N . LYS A 1 85 ? -8.624 -1.478 11.649 1.00 89.62 85 LYS A N 1
ATOM 658 C CA . LYS A 1 85 ? -9.511 -1.048 10.554 1.00 89.62 85 LYS A CA 1
ATOM 659 C C . LYS A 1 85 ? -9.280 -1.781 9.225 1.00 89.62 85 LYS A C 1
ATOM 661 O O . LYS A 1 85 ? -10.162 -1.756 8.367 1.00 89.62 85 LYS A O 1
ATOM 666 N N . LEU A 1 86 ? -8.098 -2.364 9.022 1.00 89.81 86 LEU A N 1
ATOM 667 C CA . LEU A 1 86 ? -7.746 -3.115 7.812 1.00 89.81 86 LEU A CA 1
ATOM 668 C C . LEU A 1 86 ? -8.094 -4.604 7.906 1.00 89.81 86 LEU A C 1
ATOM 670 O O . LEU A 1 86 ? -8.187 -5.260 6.870 1.00 89.81 86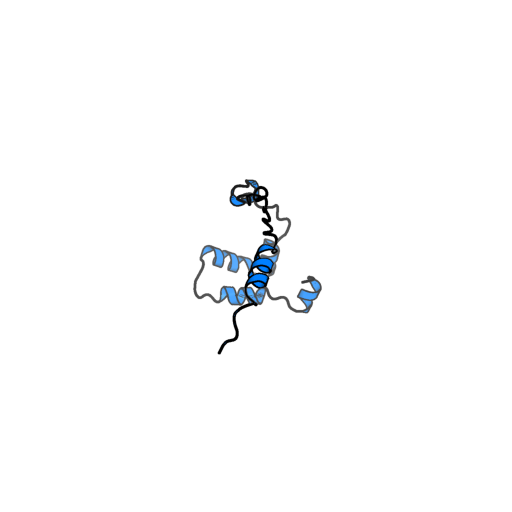 LEU A O 1
ATOM 674 N N . LEU A 1 87 ? -8.282 -5.140 9.115 1.00 89.44 87 LEU A N 1
ATOM 675 C CA . LEU A 1 87 ? -8.683 -6.531 9.298 1.00 89.44 87 LEU A CA 1
ATOM 676 C C . LEU A 1 87 ? -10.115 -6.720 8.793 1.00 89.44 87 LEU A C 1
ATOM 678 O O . LEU A 1 87 ? -11.057 -6.113 9.300 1.00 89.44 87 LEU A O 1
ATOM 682 N N . LEU A 1 88 ? -10.264 -7.572 7.782 1.00 85.62 88 LEU A N 1
ATOM 683 C CA . LEU A 1 88 ? -11.567 -7.994 7.289 1.00 85.62 88 LEU A CA 1
ATOM 684 C C . LEU A 1 88 ? -12.183 -8.994 8.264 1.00 85.62 88 LEU A C 1
ATOM 686 O O . LEU A 1 88 ? -11.487 -9.841 8.832 1.00 85.62 88 LEU A O 1
ATOM 690 N N . SER A 1 89 ? -13.502 -8.937 8.420 1.00 86.38 89 SER A N 1
ATOM 691 C CA . SER A 1 89 ? -14.209 -10.044 9.054 1.00 86.38 89 SER A CA 1
ATOM 692 C C . SER A 1 89 ? -14.100 -11.310 8.183 1.00 86.38 89 SER A C 1
ATOM 694 O O . SER A 1 89 ? -13.93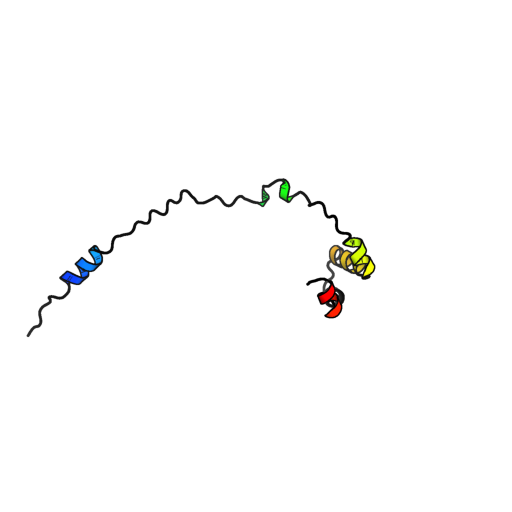8 -11.211 6.962 1.00 86.38 89 SER A O 1
ATOM 696 N N . PRO A 1 90 ? -14.222 -12.519 8.763 1.00 83.94 90 PRO A N 1
ATOM 697 C CA . PRO A 1 90 ? -14.134 -13.766 7.998 1.00 83.94 90 PRO A CA 1
ATOM 698 C C . PRO A 1 90 ? -15.103 -13.841 6.804 1.00 83.94 90 PRO A C 1
ATOM 700 O O . PRO A 1 90 ? -14.779 -14.423 5.772 1.00 83.94 90 PRO A O 1
ATOM 703 N N . SER A 1 91 ? -16.283 -13.224 6.918 1.00 85.94 91 SER A N 1
ATOM 704 C CA . SER A 1 91 ? -17.277 -13.166 5.840 1.00 85.94 91 SER A CA 1
ATOM 705 C C . SER A 1 91 ? -16.875 -12.218 4.707 1.00 85.94 91 SER A C 1
ATOM 707 O O . SER A 1 91 ? -17.133 -12.509 3.540 1.00 85.94 91 SER A O 1
ATOM 709 N N . GLU A 1 92 ? -16.233 -11.094 5.022 1.00 85.06 92 GLU A N 1
ATOM 710 C CA . GLU A 1 92 ? -15.703 -10.161 4.026 1.00 85.06 92 GLU A CA 1
ATOM 711 C C . GLU A 1 92 ? -14.480 -10.738 3.312 1.00 85.06 92 GLU A C 1
ATOM 713 O O . GLU A 1 92 ? -14.388 -10.615 2.093 1.00 85.06 92 GLU A O 1
ATOM 718 N N . ALA A 1 93 ? -13.590 -11.420 4.040 1.00 85.38 93 ALA A N 1
ATOM 719 C CA . ALA A 1 93 ? -12.429 -12.101 3.466 1.00 85.38 93 ALA A CA 1
ATOM 720 C C . ALA A 1 93 ? -12.852 -13.179 2.451 1.00 85.38 93 ALA A C 1
ATOM 722 O O . ALA A 1 93 ? -12.385 -13.183 1.312 1.00 85.38 93 ALA A O 1
ATOM 723 N N . ALA A 1 94 ? -13.840 -14.011 2.809 1.00 84.88 94 ALA A N 1
ATOM 724 C CA . ALA A 1 94 ? -14.397 -15.020 1.907 1.00 84.88 94 ALA A CA 1
ATOM 725 C C . ALA A 1 94 ? -14.994 -14.412 0.622 1.00 84.88 94 ALA A C 1
ATOM 727 O O . ALA A 1 94 ? -14.865 -14.990 -0.454 1.00 84.88 94 ALA A O 1
ATOM 728 N N . ARG A 1 95 ? -15.624 -13.231 0.712 1.00 84.31 95 ARG A N 1
ATOM 729 C CA . ARG A 1 95 ? -16.156 -12.500 -0.455 1.00 84.31 95 ARG A CA 1
ATOM 730 C C . ARG A 1 95 ? -15.066 -11.853 -1.306 1.00 84.31 95 ARG A C 1
ATOM 732 O O . ARG A 1 95 ? -15.273 -11.677 -2.502 1.00 84.31 95 ARG A O 1
ATOM 739 N N . ALA A 1 96 ? -13.954 -11.461 -0.692 1.00 80.75 96 ALA A N 1
ATOM 740 C CA . ALA A 1 96 ? -12.824 -10.835 -1.366 1.00 80.75 96 ALA A CA 1
ATOM 741 C C . ALA A 1 96 ? -11.880 -11.852 -2.035 1.00 80.75 96 ALA A C 1
ATOM 743 O O . ALA A 1 96 ? -11.046 -11.448 -2.840 1.00 80.75 96 ALA A O 1
ATOM 744 N N . GLY A 1 97 ? -12.020 -13.151 -1.735 1.00 74.62 97 GLY A N 1
ATOM 745 C CA . GLY A 1 97 ? -11.163 -14.207 -2.285 1.00 74.62 97 GLY A CA 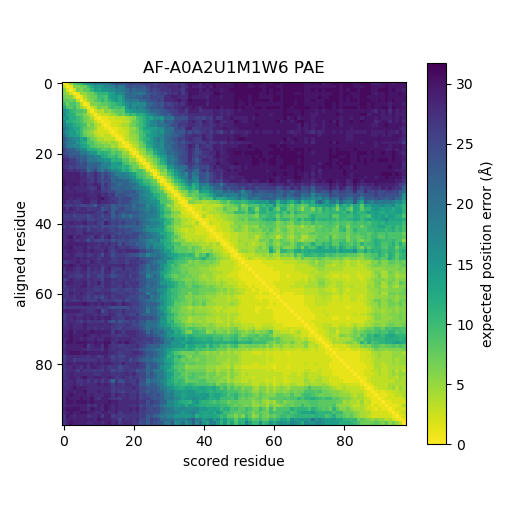1
ATOM 746 C C . GLY A 1 97 ? -9.728 -14.171 -1.749 1.00 74.62 97 GLY A C 1
ATOM 747 O O . GLY A 1 97 ? -8.813 -14.612 -2.442 1.00 74.62 97 GLY A O 1
ATOM 748 N N . THR A 1 98 ? -9.544 -13.604 -0.554 1.00 61.03 98 THR A N 1
ATOM 749 C CA . THR A 1 98 ? -8.257 -13.412 0.136 1.00 61.03 98 THR A CA 1
ATOM 750 C C . THR A 1 98 ? -8.039 -14.430 1.237 1.00 61.03 98 THR A C 1
ATOM 752 O O . THR A 1 98 ? -9.028 -14.683 1.966 1.00 61.03 98 THR A O 1
#

Organism: Artemisia annua (NCBI:txid35608)

Mean predicted aligned error: 16.06 Å

Sequence (98 aa):
MGVRLVKQRTFQEVINLIPSEKEECSAANLVQVPEIDLLAEISQSPRNLSEVDAALKAKQMKTGVDEYLKTRPQGTSFLTDLKQKLLLSPSEAARAGT

Secondary structure (DSSP, 8-state):
------SSHHHHHHHHTS--------GGG------GGG-GGGGS-----S-HHHHHHHTT-HHHHHHHHHH--TT-SHHHHHHHHHPPPHHHHHHHT-

Foldseek 3Di:
DDDDDDPPPVVVVVVVPPPPPPPVVVPVPPPPPPPVVPPPCVPDDDDDPDPPVVVCVVLVNNVVVVCCVVPVDPPDCSVVVVVVSPDDDPVVCVVVVD